Protein AF-A0A943RP74-F1 (afdb_monomer_lite)

Secondary structure (DSSP, 8-state):
-PPPP-------TTS-HHHHHHHHHHHHHHTT-------SS-TTSHHHHHHHHHH--

Structure (mmCIF, N/CA/C/O backbone):
data_AF-A0A943RP74-F1
#
_entry.id   AF-A0A943RP74-F1
#
loop_
_atom_site.group_PDB
_atom_site.id
_atom_site.type_symbol
_atom_site.label_atom_id
_atom_site.label_alt_id
_atom_site.label_comp_id
_atom_site.label_asym_id
_atom_site.label_entity_id
_atom_site.label_seq_id
_atom_site.pdbx_PDB_ins_code
_atom_site.Cartn_x
_atom_site.Cartn_y
_atom_site.Cartn_z
_atom_site.occupancy
_atom_site.B_iso_or_equiv
_atom_site.auth_seq_id
_atom_site.auth_comp_id
_atom_site.auth_asym_id
_atom_site.auth_atom_id
_atom_site.pdbx_PDB_model_num
ATOM 1 N N . MET A 1 1 ? -21.275 14.851 11.917 1.00 64.31 1 MET A N 1
ATOM 2 C CA . MET A 1 1 ? -20.548 13.862 11.083 1.00 64.31 1 MET A CA 1
ATOM 3 C C . MET A 1 1 ? -19.075 13.846 11.464 1.00 64.31 1 MET A C 1
ATOM 5 O O . MET A 1 1 ? -18.485 14.914 11.568 1.00 64.31 1 MET A O 1
ATOM 9 N N . ARG A 1 2 ? -18.469 12.670 11.662 1.00 82.56 2 ARG A N 1
ATOM 10 C CA . ARG A 1 2 ? -17.007 12.549 11.811 1.00 82.56 2 ARG A CA 1
ATOM 11 C C . ARG A 1 2 ? -16.364 12.575 10.418 1.00 82.56 2 ARG A C 1
ATOM 13 O O . ARG A 1 2 ? -16.783 11.815 9.554 1.00 82.56 2 ARG A O 1
ATOM 20 N N . LYS A 1 3 ? -15.382 13.456 10.192 1.00 92.12 3 LYS A N 1
ATOM 21 C CA . LYS A 1 3 ? -14.614 13.502 8.935 1.00 92.12 3 LYS A CA 1
ATOM 22 C C . LYS A 1 3 ? -13.617 12.342 8.873 1.00 92.12 3 LYS A C 1
ATOM 24 O O . LYS A 1 3 ? -12.942 12.064 9.866 1.00 92.12 3 LYS A O 1
ATOM 29 N N . THR A 1 4 ? -13.493 11.722 7.703 1.00 96.19 4 THR A N 1
ATOM 30 C CA . THR A 1 4 ? -12.431 10.754 7.399 1.00 96.19 4 THR A CA 1
ATOM 31 C C . THR A 1 4 ? -11.063 11.416 7.546 1.00 96.19 4 THR A C 1
ATOM 33 O O . THR A 1 4 ? -10.862 12.538 7.081 1.00 96.19 4 THR A O 1
ATOM 36 N N . LYS A 1 5 ? -10.122 10.729 8.199 1.00 96.06 5 LYS A N 1
ATOM 37 C CA . LYS A 1 5 ? -8.721 11.159 8.278 1.00 96.06 5 LYS A CA 1
ATOM 38 C C . LYS A 1 5 ? -7.937 10.509 7.143 1.00 96.06 5 LYS A C 1
ATOM 40 O O . LYS A 1 5 ? -8.091 9.314 6.910 1.00 96.06 5 LYS A O 1
ATOM 45 N N . ILE A 1 6 ? -7.103 11.294 6.468 1.00 96.31 6 ILE A N 1
ATOM 46 C CA . ILE A 1 6 ? -6.187 10.817 5.428 1.00 96.31 6 ILE A CA 1
ATOM 47 C C . ILE A 1 6 ? -4.781 10.840 6.023 1.00 96.31 6 ILE A C 1
ATOM 49 O O . ILE A 1 6 ? -4.366 11.855 6.577 1.00 96.31 6 ILE A O 1
ATOM 53 N N . ILE A 1 7 ? -4.083 9.710 5.942 1.00 96.38 7 ILE A N 1
ATOM 54 C CA . ILE A 1 7 ? -2.721 9.535 6.449 1.00 96.38 7 ILE A CA 1
ATOM 55 C C . ILE A 1 7 ? -1.880 9.012 5.284 1.00 96.38 7 ILE A C 1
ATOM 57 O O . ILE A 1 7 ? -2.226 7.984 4.706 1.00 96.38 7 ILE A O 1
ATOM 61 N N . ALA A 1 8 ? -0.802 9.719 4.949 1.00 96.38 8 ALA A N 1
ATOM 62 C CA . ALA A 1 8 ? 0.199 9.281 3.979 1.00 96.38 8 ALA A CA 1
ATOM 63 C C . ALA A 1 8 ? 1.462 8.820 4.719 1.00 96.38 8 ALA A C 1
ATOM 65 O O . ALA A 1 8 ? 1.856 9.439 5.708 1.00 96.38 8 ALA A O 1
ATOM 66 N N . ILE A 1 9 ? 2.076 7.729 4.253 1.00 95.88 9 ILE A N 1
ATOM 67 C CA . ILE A 1 9 ? 3.346 7.213 4.779 1.00 95.88 9 ILE A CA 1
ATOM 68 C C . ILE A 1 9 ? 4.391 7.320 3.671 1.00 95.88 9 ILE A C 1
ATOM 70 O O . ILE A 1 9 ? 4.324 6.586 2.688 1.00 95.88 9 ILE A O 1
ATOM 74 N N . GLU A 1 10 ? 5.356 8.215 3.864 1.00 96.25 10 GLU A N 1
ATOM 75 C CA . GLU A 1 10 ? 6.414 8.539 2.903 1.00 96.25 10 GLU A CA 1
ATOM 76 C C . GLU A 1 10 ? 7.799 8.128 3.417 1.00 96.25 10 GLU A C 1
ATOM 78 O O . GLU A 1 10 ? 7.995 7.878 4.607 1.00 96.25 10 GLU A O 1
ATOM 83 N N . GLY A 1 11 ? 8.772 8.048 2.509 1.00 95.38 11 GLY A N 1
ATOM 84 C CA . GLY A 1 11 ? 10.148 7.665 2.829 1.00 95.38 11 GLY A CA 1
ATOM 85 C C . GLY A 1 11 ? 10.916 7.111 1.632 1.00 95.38 11 GLY A C 1
ATOM 86 O O . GLY A 1 11 ? 10.351 6.902 0.558 1.00 95.38 11 GLY A O 1
ATOM 87 N N . ILE A 1 12 ? 12.202 6.825 1.831 1.00 95.38 12 ILE A N 1
ATOM 88 C CA . ILE A 1 12 ? 13.092 6.289 0.791 1.00 95.38 12 ILE A CA 1
ATOM 89 C C . ILE A 1 12 ? 12.738 4.850 0.386 1.00 95.38 12 ILE A C 1
ATOM 91 O O . ILE A 1 12 ? 11.976 4.147 1.068 1.00 95.38 12 ILE A O 1
ATOM 95 N N . ASP A 1 13 ? 13.298 4.397 -0.730 1.00 91.81 13 ASP A N 1
ATOM 96 C CA . ASP A 1 13 ? 13.203 3.003 -1.159 1.00 91.81 13 ASP A CA 1
ATOM 97 C C . ASP A 1 13 ? 13.897 2.072 -0.164 1.00 91.81 13 ASP A C 1
ATOM 99 O O . ASP A 1 13 ? 14.867 2.436 0.495 1.00 91.81 13 ASP A O 1
ATOM 103 N N . GLY A 1 14 ? 13.318 0.888 0.041 1.00 93.44 14 GLY A N 1
ATOM 104 C CA . GLY A 1 14 ? 13.748 -0.028 1.102 1.00 93.44 14 GLY A CA 1
ATOM 105 C C . GLY A 1 14 ? 13.379 0.406 2.532 1.00 93.44 14 GLY A C 1
ATOM 106 O O . GLY A 1 14 ? 13.539 -0.386 3.454 1.00 93.44 14 GLY A O 1
ATOM 107 N N . GLY A 1 15 ? 12.794 1.593 2.746 1.00 95.50 15 GLY A N 1
ATOM 108 C CA . GLY A 1 15 ? 12.435 2.120 4.076 1.00 95.50 15 GLY A CA 1
ATOM 109 C C . GLY A 1 15 ? 11.260 1.433 4.796 1.00 95.50 15 GLY A C 1
ATOM 110 O O . GLY A 1 15 ? 10.780 1.933 5.808 1.00 95.50 15 GLY A O 1
ATOM 111 N N . GLY A 1 16 ? 10.735 0.319 4.276 1.00 96.56 16 GLY A N 1
ATOM 112 C CA . GLY A 1 16 ? 9.686 -0.463 4.947 1.00 96.56 16 GLY A CA 1
ATOM 113 C C . GLY A 1 16 ? 8.272 0.141 4.927 1.00 96.56 16 GLY A C 1
ATOM 114 O O . GLY A 1 16 ? 7.401 -0.350 5.645 1.00 96.56 16 GLY A O 1
ATOM 115 N N . LYS A 1 17 ? 8.002 1.154 4.088 1.00 96.31 17 LYS A N 1
ATOM 116 C CA . LYS A 1 17 ? 6.699 1.852 3.991 1.00 96.31 17 LYS A CA 1
ATOM 117 C C . LYS A 1 17 ? 5.504 0.893 3.914 1.00 96.31 17 LYS A C 1
ATOM 119 O O . LYS A 1 17 ? 4.585 0.985 4.721 1.00 96.31 17 LYS A O 1
ATOM 124 N N . GLY A 1 18 ? 5.545 -0.081 3.000 1.00 95.44 18 GLY A N 1
ATOM 125 C CA . GLY A 1 18 ? 4.459 -1.055 2.822 1.00 95.44 18 GLY A CA 1
ATOM 126 C C . GLY A 1 18 ? 4.214 -1.942 4.050 1.00 95.44 18 GLY A C 1
ATOM 127 O O . GLY A 1 18 ? 3.067 -2.268 4.357 1.00 95.44 18 GLY A O 1
ATOM 128 N N . VAL A 1 19 ? 5.270 -2.284 4.797 1.00 96.75 19 VAL A N 1
ATOM 129 C CA . VAL A 1 19 ? 5.155 -3.029 6.063 1.00 96.75 19 VAL A CA 1
ATOM 130 C C . VAL A 1 19 ? 4.444 -2.173 7.111 1.00 96.75 19 VAL A C 1
ATOM 132 O O . VAL A 1 19 ? 3.510 -2.646 7.755 1.00 96.75 19 VAL A O 1
ATOM 135 N N . GLN A 1 20 ? 4.830 -0.902 7.232 1.00 97.31 20 GLN A N 1
ATOM 136 C CA . GLN A 1 20 ? 4.241 0.018 8.207 1.00 97.31 20 GLN A CA 1
ATOM 137 C C . GLN A 1 20 ? 2.786 0.378 7.876 1.00 97.31 20 GLN A C 1
ATOM 139 O O . GLN A 1 20 ? 1.945 0.396 8.772 1.00 97.31 20 GLN A O 1
ATOM 144 N N . VAL A 1 21 ? 2.446 0.574 6.595 1.00 97.38 21 VAL A N 1
ATOM 145 C CA . VAL A 1 21 ? 1.052 0.778 6.153 1.00 97.38 21 VAL A CA 1
ATOM 146 C C . VAL A 1 21 ? 0.180 -0.416 6.548 1.00 97.38 21 VAL A C 1
ATOM 148 O O . VAL A 1 21 ? -0.917 -0.229 7.079 1.00 97.38 21 VAL A O 1
ATOM 151 N N . ARG A 1 22 ? 0.666 -1.646 6.333 1.00 97.31 22 ARG A N 1
ATOM 152 C CA . ARG A 1 22 ? -0.056 -2.869 6.706 1.00 97.31 22 ARG A CA 1
ATOM 153 C C . ARG A 1 22 ? -0.266 -2.956 8.218 1.00 97.31 22 ARG A C 1
ATOM 155 O O . ARG A 1 22 ? -1.401 -3.125 8.656 1.00 97.31 22 ARG A O 1
ATOM 162 N N . ALA A 1 23 ? 0.797 -2.765 8.999 1.00 97.88 23 ALA A N 1
ATOM 163 C CA . ALA A 1 23 ? 0.730 -2.804 10.458 1.00 97.88 23 ALA A CA 1
ATOM 164 C C . ALA A 1 23 ? -0.229 -1.740 11.019 1.00 97.88 23 ALA A C 1
ATOM 166 O O . ALA A 1 23 ? -1.033 -2.033 11.906 1.00 97.88 23 ALA A O 1
ATOM 167 N N . LEU A 1 24 ? -0.200 -0.515 10.485 1.00 97.81 24 LEU A N 1
ATOM 168 C CA . LEU A 1 24 ? -1.116 0.551 10.891 1.00 97.81 24 LEU A CA 1
ATOM 169 C C . LEU A 1 24 ? -2.572 0.186 10.578 1.00 97.81 24 LEU A C 1
ATOM 171 O O . LEU A 1 24 ? -3.439 0.315 11.444 1.00 97.81 24 LEU A O 1
ATOM 175 N N . LYS A 1 25 ? -2.840 -0.295 9.358 1.00 97.81 25 LYS A N 1
ATOM 176 C CA . LYS A 1 25 ? -4.182 -0.703 8.929 1.00 97.81 25 LYS A CA 1
ATOM 177 C C . LYS A 1 25 ? -4.750 -1.795 9.834 1.00 97.81 25 LYS A C 1
ATOM 179 O O . LYS A 1 25 ? -5.861 -1.637 10.332 1.00 97.81 25 LYS A O 1
ATOM 184 N N . GLU A 1 26 ? -3.987 -2.857 10.083 1.00 98.25 26 GLU A N 1
ATOM 185 C CA . GLU A 1 26 ? -4.415 -3.979 10.926 1.00 98.25 26 GLU A CA 1
ATOM 186 C C . GLU A 1 26 ? -4.712 -3.540 12.365 1.00 98.25 26 GLU A C 1
ATOM 188 O O . GLU A 1 26 ? -5.731 -3.930 12.932 1.00 98.25 26 GLU A O 1
ATOM 193 N N . ASN A 1 27 ? -3.861 -2.698 12.959 1.00 98.44 27 ASN A N 1
ATOM 194 C CA . ASN A 1 27 ? -4.075 -2.211 14.323 1.00 98.44 27 ASN A CA 1
ATOM 195 C C . ASN A 1 27 ? -5.295 -1.28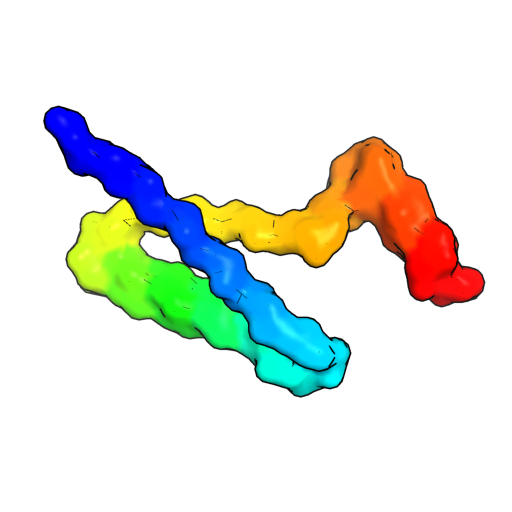6 14.430 1.00 98.44 27 ASN A C 1
ATOM 197 O O . ASN A 1 27 ? -6.082 -1.419 15.362 1.00 98.44 27 ASN A O 1
ATOM 201 N N . LEU A 1 28 ? -5.512 -0.393 13.462 1.00 98.06 28 LEU A N 1
ATOM 202 C CA . LEU A 1 28 ? -6.707 0.456 13.437 1.00 98.06 28 LEU A CA 1
ATOM 203 C C . LEU A 1 28 ? -7.990 -0.365 13.245 1.00 98.06 28 LEU A C 1
ATOM 205 O O . LEU A 1 28 ? -8.997 -0.092 13.896 1.00 98.06 28 LEU A O 1
ATOM 209 N N . GLN A 1 29 ? -7.953 -1.399 12.405 1.00 98.25 29 GLN A N 1
ATOM 210 C CA . GLN A 1 29 ? -9.084 -2.312 12.237 1.00 98.25 29 GLN A CA 1
ATOM 211 C C . GLN A 1 29 ? -9.385 -3.088 13.529 1.00 98.25 29 GLN A C 1
ATOM 213 O O . GLN A 1 29 ? -10.548 -3.182 13.915 1.00 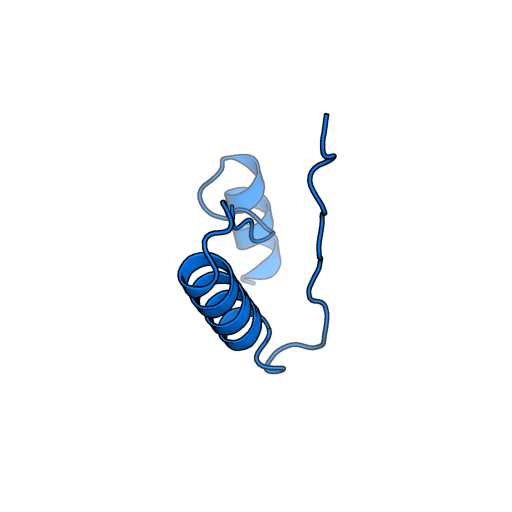98.25 29 GLN A O 1
ATOM 218 N N . LYS A 1 30 ? -8.359 -3.560 14.255 1.00 98.56 30 LYS A N 1
ATOM 219 C CA . LYS A 1 30 ? -8.516 -4.193 15.583 1.00 98.56 30 LYS A CA 1
ATOM 220 C C . LYS A 1 30 ? -9.137 -3.257 16.625 1.00 98.56 30 LYS A C 1
ATOM 222 O O . LYS A 1 30 ? -9.841 -3.720 17.513 1.00 98.56 30 LYS A O 1
ATOM 227 N N . LEU A 1 31 ? -8.910 -1.949 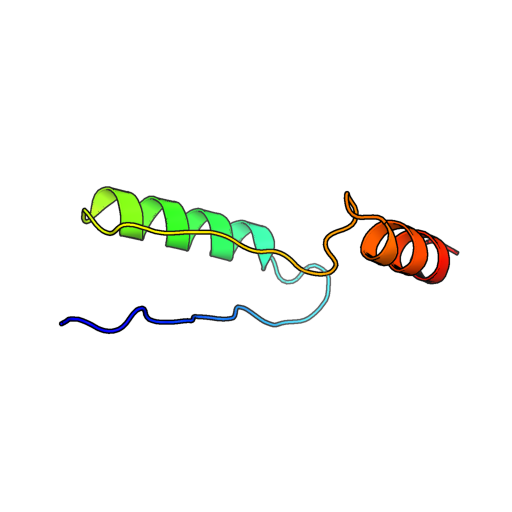16.503 1.00 98.06 31 LEU A N 1
ATOM 228 C CA . LEU A 1 31 ? -9.524 -0.919 17.349 1.00 98.06 31 LEU A CA 1
ATOM 229 C C . LEU A 1 31 ? -10.955 -0.534 16.916 1.00 98.06 31 LEU A C 1
ATOM 231 O O . LEU A 1 31 ? -11.544 0.371 17.503 1.00 98.06 31 LEU A O 1
ATOM 235 N N . GLY A 1 32 ? -11.521 -1.192 15.898 1.00 98.06 32 GLY A N 1
ATOM 236 C CA . GLY A 1 32 ? -12.896 -0.975 15.438 1.00 98.06 32 GLY A CA 1
ATOM 237 C C . GLY A 1 32 ? -13.070 0.154 14.418 1.00 98.06 32 GLY A C 1
ATOM 238 O O . GLY A 1 32 ? -14.200 0.556 14.139 1.00 98.06 32 GLY A O 1
ATOM 239 N N . TYR A 1 33 ? -11.984 0.682 13.844 1.00 97.56 33 TYR A N 1
ATOM 240 C CA . TYR A 1 33 ? -12.078 1.690 12.787 1.00 97.56 33 TYR A CA 1
ATOM 241 C C . TYR A 1 33 ? -12.317 1.057 11.413 1.00 97.56 33 TYR A C 1
ATOM 243 O O . TYR A 1 33 ? -11.744 0.024 11.064 1.00 97.56 33 TYR A O 1
ATOM 251 N N . THR A 1 34 ? -13.099 1.741 10.576 1.00 96.94 34 THR A N 1
ATOM 252 C CA . THR A 1 34 ? -13.138 1.470 9.138 1.00 96.94 34 THR A CA 1
ATOM 253 C C . THR A 1 34 ? -11.908 2.089 8.479 1.00 96.94 34 THR A C 1
ATOM 255 O O . THR A 1 34 ? -11.639 3.282 8.616 1.00 96.94 34 THR A O 1
ATOM 258 N N . VAL A 1 35 ? -11.128 1.267 7.775 1.00 97.62 3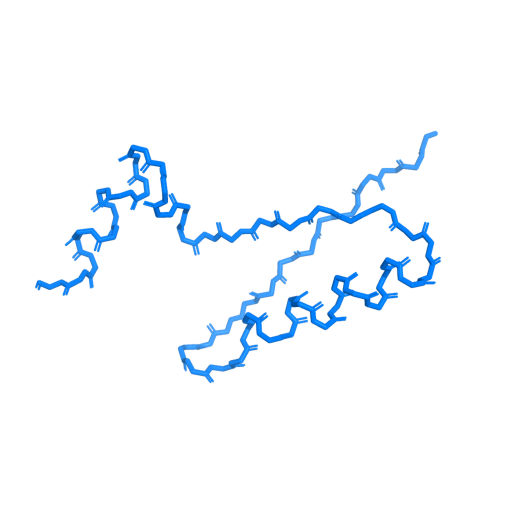5 VAL A N 1
ATOM 259 C CA . VAL A 1 35 ? -9.849 1.685 7.187 1.00 97.62 35 VAL A CA 1
ATOM 260 C C . VAL A 1 35 ? -9.766 1.220 5.741 1.00 97.62 35 VAL A C 1
ATOM 262 O O . VAL A 1 35 ? -9.849 0.023 5.461 1.00 97.62 35 VAL A O 1
ATOM 265 N N . ALA A 1 36 ? -9.554 2.167 4.830 1.00 96.06 36 ALA A N 1
ATOM 266 C CA . ALA A 1 36 ? -9.232 1.902 3.434 1.00 96.06 36 ALA A CA 1
ATOM 267 C C . ALA A 1 36 ? -7.731 2.119 3.198 1.00 96.06 36 ALA A C 1
ATOM 269 O O . ALA A 1 36 ? -7.146 3.055 3.737 1.00 96.06 36 ALA A O 1
ATOM 270 N N . GLY A 1 37 ? -7.120 1.245 2.396 1.00 95.06 37 GLY A N 1
ATOM 271 C CA . GLY A 1 37 ? -5.742 1.400 1.931 1.00 95.06 37 GLY A CA 1
ATOM 272 C C . GLY A 1 37 ? -5.713 1.869 0.480 1.00 95.06 37 GLY A C 1
ATOM 273 O O . GLY A 1 37 ? -6.566 1.467 -0.314 1.00 95.06 37 GLY A O 1
ATOM 274 N N . ARG A 1 38 ? -4.737 2.714 0.156 1.00 93.88 38 ARG A N 1
ATOM 275 C CA . ARG A 1 38 ? -4.375 3.123 -1.203 1.00 93.88 38 ARG A CA 1
ATOM 276 C C . ARG A 1 38 ? -2.857 3.172 -1.287 1.00 93.88 38 ARG A C 1
ATOM 278 O O . ARG A 1 38 ? -2.216 3.693 -0.378 1.00 93.88 38 ARG A O 1
ATOM 285 N N . ASP A 1 39 ? -2.323 2.650 -2.371 1.00 94.06 39 ASP A N 1
ATOM 286 C CA . ASP A 1 39 ? -0.920 2.679 -2.740 1.00 94.06 39 ASP A CA 1
ATOM 287 C C . ASP A 1 39 ? -0.769 3.339 -4.111 1.00 94.06 39 ASP A C 1
ATOM 289 O O . ASP A 1 39 ? -1.657 3.267 -4.961 1.00 94.06 39 ASP A O 1
ATOM 293 N N . TYR A 1 40 ? 0.344 4.044 -4.291 1.00 93.50 40 TYR A N 1
ATOM 294 C CA . TYR A 1 40 ? 0.650 4.749 -5.524 1.00 93.50 40 TYR A CA 1
ATOM 295 C C . TYR A 1 40 ? 2.086 4.451 -5.957 1.00 93.50 40 TYR A C 1
ATOM 297 O O . TYR A 1 40 ? 2.969 4.376 -5.099 1.00 93.50 40 TYR A O 1
ATOM 305 N N . PRO A 1 41 ? 2.337 4.348 -7.273 1.00 94.19 41 PRO A N 1
ATOM 306 C CA . PRO A 1 41 ? 1.355 4.329 -8.365 1.00 94.19 41 PRO A CA 1
ATOM 307 C C . PRO A 1 41 ? 0.444 3.085 -8.336 1.00 94.19 41 PRO A C 1
ATOM 309 O O . PRO A 1 41 ? 0.888 2.001 -7.979 1.00 94.19 41 PRO A O 1
ATOM 312 N N . MET A 1 42 ? -0.826 3.228 -8.736 1.00 95.06 42 MET A N 1
ATOM 313 C CA . MET A 1 42 ? -1.768 2.099 -8.842 1.00 95.06 42 MET A CA 1
ATOM 314 C C . MET A 1 42 ? -1.486 1.285 -10.112 1.00 95.06 42 MET A C 1
ATOM 316 O O . MET A 1 42 ? -2.143 1.477 -11.139 1.00 95.06 42 MET A O 1
ATOM 320 N N . TYR A 1 43 ? -0.452 0.445 -10.075 1.00 95.06 43 TYR A N 1
ATOM 321 C CA . TYR A 1 43 ? 0.110 -0.237 -11.250 1.00 95.06 43 TYR A CA 1
ATOM 322 C C . TYR A 1 43 ? -0.862 -1.158 -12.005 1.00 95.06 43 TYR A C 1
ATOM 324 O O . TYR A 1 43 ? -0.626 -1.463 -13.171 1.00 95.06 43 TYR A O 1
ATOM 332 N N . ASP A 1 44 ? -1.962 -1.564 -11.377 1.00 95.62 44 ASP A N 1
ATOM 333 C CA . ASP A 1 44 ? -3.048 -2.358 -11.959 1.00 95.62 44 ASP A CA 1
ATOM 334 C 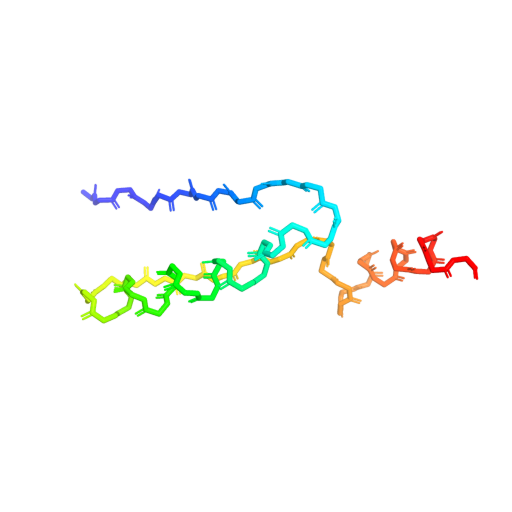C . ASP A 1 44 ? -4.021 -1.541 -12.837 1.00 95.62 44 ASP A C 1
ATOM 336 O O . ASP A 1 44 ? -4.855 -2.105 -13.544 1.00 95.62 44 ASP A O 1
ATOM 340 N N . THR A 1 45 ? -3.915 -0.210 -12.834 1.00 97.00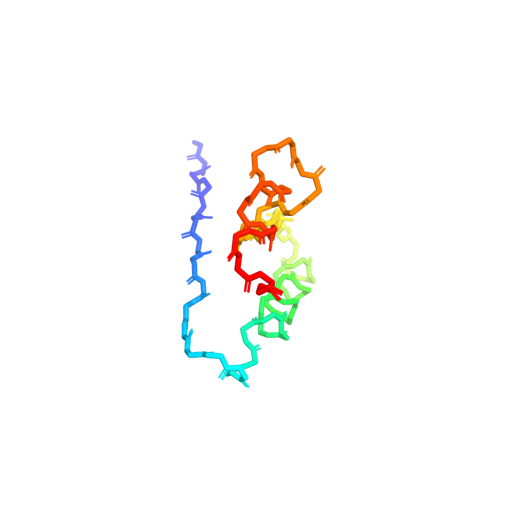 45 THR A N 1
ATOM 341 C CA . THR A 1 45 ? -4.762 0.688 -13.636 1.00 97.00 45 THR A CA 1
ATOM 342 C C . THR A 1 45 ? -4.128 1.050 -14.978 1.00 97.00 45 THR A C 1
ATOM 344 O O . THR A 1 45 ? -2.910 0.997 -15.135 1.00 97.00 45 THR A O 1
ATOM 347 N N . TYR A 1 46 ? -4.937 1.508 -15.944 1.00 97.31 46 TYR A N 1
ATOM 348 C CA . TYR A 1 46 ? -4.447 1.911 -17.271 1.00 97.31 46 TYR A CA 1
ATOM 349 C C . TYR A 1 46 ? -3.261 2.885 -17.201 1.00 97.31 46 TYR A C 1
ATOM 351 O O . TYR A 1 46 ? -2.248 2.660 -17.862 1.00 97.31 46 TYR A O 1
ATOM 359 N N . PHE A 1 47 ? -3.374 3.946 -16.392 1.00 96.88 47 PHE A N 1
ATOM 360 C CA . PHE A 1 47 ? -2.313 4.943 -16.241 1.00 96.88 47 PHE A CA 1
ATOM 361 C C . PHE A 1 47 ? -1.171 4.449 -15.358 1.00 96.88 47 PHE A C 1
ATOM 363 O O . PHE A 1 47 ? -0.011 4.654 -15.709 1.00 96.88 47 PHE A O 1
ATOM 370 N N . GLY A 1 48 ? -1.468 3.761 -14.252 1.00 96.94 48 GLY A N 1
ATOM 371 C CA . GLY A 1 48 ? -0.418 3.224 -13.390 1.00 96.94 48 GLY A CA 1
ATOM 372 C C . GLY A 1 48 ? 0.460 2.203 -14.109 1.00 96.94 48 GLY A C 1
ATOM 373 O O . GLY A 1 48 ? 1.671 2.229 -13.930 1.00 96.94 48 GLY A O 1
ATOM 374 N N . ALA A 1 49 ? -0.102 1.398 -15.010 1.00 96.81 49 ALA A N 1
ATOM 375 C CA . ALA A 1 49 ? 0.669 0.491 -15.853 1.00 96.81 49 ALA A CA 1
ATOM 376 C C . ALA A 1 49 ? 1.648 1.232 -16.787 1.00 96.81 49 ALA A C 1
ATOM 378 O O . ALA A 1 49 ? 2.749 0.737 -17.024 1.00 96.81 49 ALA A O 1
ATOM 379 N N . GLN A 1 50 ? 1.292 2.422 -17.301 1.00 97.25 50 GLN A N 1
ATOM 380 C CA . GLN A 1 50 ? 2.232 3.241 -18.090 1.00 97.25 50 GLN A CA 1
ATOM 381 C C . GLN A 1 50 ? 3.380 3.756 -17.219 1.00 97.25 50 GLN A C 1
ATOM 383 O O . GLN A 1 50 ? 4.533 3.709 -17.638 1.00 97.25 50 GLN A O 1
ATOM 388 N N . VAL A 1 51 ? 3.069 4.217 -16.002 1.00 96.81 51 VAL A N 1
ATOM 389 C CA . VAL A 1 51 ? 4.078 4.675 -15.035 1.00 96.81 51 VAL A CA 1
ATOM 390 C C . VAL A 1 51 ? 5.011 3.527 -14.660 1.00 96.81 51 VAL A C 1
ATOM 392 O O . VAL A 1 51 ? 6.222 3.707 -14.655 1.00 96.81 51 VAL A O 1
ATOM 395 N N . GLY A 1 52 ? 4.463 2.333 -14.422 1.00 95.44 52 GLY A N 1
ATOM 396 C CA . GLY A 1 52 ? 5.249 1.127 -14.170 1.00 95.44 52 GLY A CA 1
ATOM 397 C C . GLY A 1 52 ? 6.237 0.836 -15.295 1.00 95.44 52 GLY A C 1
ATOM 398 O O . GLY A 1 52 ? 7.412 0.645 -15.014 1.00 95.44 52 GLY A O 1
ATOM 399 N N . ARG A 1 53 ? 5.792 0.898 -16.559 1.00 95.94 53 ARG A N 1
ATOM 400 C CA . ARG A 1 53 ? 6.673 0.716 -17.727 1.00 95.94 53 ARG A CA 1
ATOM 401 C C . ARG A 1 53 ? 7.765 1.776 -17.842 1.00 95.94 53 ARG A C 1
ATOM 403 O O . ARG A 1 53 ? 8.880 1.444 -18.214 1.00 95.94 53 ARG A O 1
ATOM 410 N N . LEU A 1 54 ? 7.453 3.036 -17.537 1.00 96.19 54 LEU A N 1
ATOM 411 C CA . LEU A 1 54 ? 8.446 4.114 -17.538 1.00 96.19 54 LEU A CA 1
ATOM 412 C C . LEU A 1 54 ? 9.527 3.893 -16.470 1.00 96.19 54 LEU A C 1
ATOM 414 O O . LEU A 1 54 ? 10.694 4.182 -16.709 1.00 96.19 54 LEU A O 1
ATOM 418 N N . LEU A 1 55 ? 9.132 3.414 -15.288 1.00 93.25 55 LEU A N 1
ATOM 419 C CA . LEU A 1 55 ? 10.027 3.246 -14.142 1.00 93.25 55 LEU A CA 1
ATOM 420 C C . LEU A 1 55 ? 10.770 1.903 -14.134 1.00 93.25 55 LEU A C 1
ATOM 422 O O . LEU A 1 55 ? 11.744 1.767 -13.399 1.00 93.25 55 LEU A O 1
ATOM 426 N N . SER A 1 56 ? 10.320 0.914 -14.912 1.00 89.88 56 SER A N 1
ATOM 427 C CA . SER A 1 56 ? 10.907 -0.430 -14.921 1.00 89.88 56 SER A CA 1
ATOM 428 C C . SER A 1 56 ? 12.206 -0.559 -15.718 1.00 89.88 56 SER A C 1
ATOM 430 O O . SER A 1 56 ? 12.881 -1.567 -15.530 1.00 89.88 56 SER A O 1
ATOM 432 N N . GLY A 1 57 ? 12.563 0.435 -16.545 1.00 72.88 57 GLY A N 1
ATOM 433 C CA . GLY A 1 57 ? 13.764 0.406 -17.393 1.00 72.88 57 GLY A CA 1
ATOM 434 C C . GLY A 1 57 ? 13.605 -0.493 -18.608 1.00 72.88 57 GLY A C 1
ATOM 435 O O . GLY A 1 57 ? 13.816 -1.715 -18.466 1.00 72.88 57 GLY A O 1
#

Radius of gyration: 14.32 Å; chains: 1; bounding box: 34×18×35 Å

Foldseek 3Di:
DDDDDDDDFDDDPVPCSVVVQVVVQVVCVVVVDDDDDDDPPPCPDPVVVVVCVVPVD

Sequence (57 aa):
MRKTKIIAIEGIDGGGKGVQVRALKENLQKLGYTVAGRDYPMYDTYFGAQVGRLLSG

pLDDT: mean 94.9, std 5.65, range [64.31, 98.56]